Protein AF-A0AAD4EH64-F1 (afdb_monomer)

Foldseek 3Di:
DDDDDDDDPPPPPPPPDQDPQLVVLLVVLLVVCLVDDDPVNVVSLVVSLVRSCVVDPDNDPVSSVVVSVVSVVVSVVVNPDPPDPDPPPPPDPQFDLLNLQCVVCVVQLCVQQVDDPPDPSSVVCSVVSSVVVVVPDDPVSSVVSRVVSVVCRVVNDPPVSVVVVD

Solvent-accessible surface area (backbone atoms only — not comparable to full-atom values): 10124 Å² total; per-residue (Å²): 139,83,82,81,82,77,79,83,81,84,81,74,77,74,78,83,73,83,51,72,68,34,52,50,51,55,54,71,50,41,59,61,50,62,76,41,60,76,76,56,36,55,55,51,51,49,53,49,46,59,59,31,56,72,61,42,96,60,85,47,71,70,56,47,56,52,48,52,55,49,52,53,50,49,55,51,60,75,61,53,73,80,73,74,78,73,78,84,74,83,81,70,86,73,58,41,31,69,57,44,48,50,63,76,41,43,64,62,30,46,60,68,49,72,49,62,90,89,37,70,64,32,65,69,42,38,69,57,26,45,47,53,57,57,69,71,50,55,73,66,61,51,52,52,22,39,57,48,16,53,48,28,61,75,72,54,60,59,68,72,62,44,67,77,72,110

Mean predicted aligned error: 16.33 Å

Secondary structure (DSSP, 8-state):
----------------PPPHHHHHHHHHTHHHHHH--TTHHHHHHHHHHHHHHHS-S---HHHHHHHHHHHHHHHHHHHS--PPPPP---------HHHHHHHHTHHHHHHHH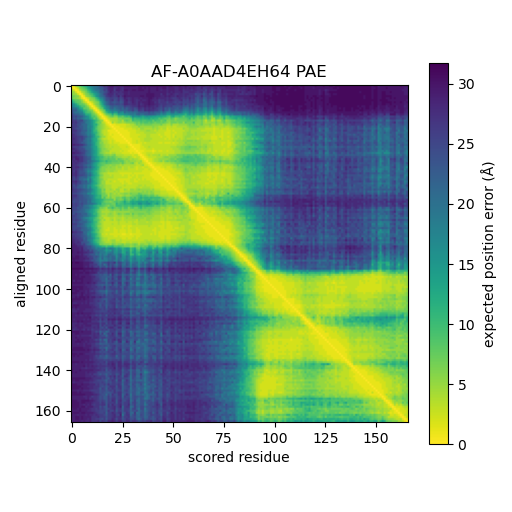-SPTT-HHHHHHHHHHHHHHHHHS-HHHHHHHHHHHHHHHHH---HHHHHHH-

Structure (mmCIF, N/CA/C/O backbone):
data_AF-A0AAD4EH64-F1
#
_entry.id   AF-A0AAD4EH64-F1
#
loop_
_atom_site.group_PDB
_atom_site.id
_atom_site.type_symbol
_atom_site.label_atom_id
_atom_site.label_alt_id
_atom_site.label_comp_id
_atom_site.label_asym_id
_atom_site.label_entity_id
_atom_site.label_seq_id
_atom_site.pdbx_PDB_ins_code
_atom_site.Cartn_x
_atom_site.Cartn_y
_atom_site.Cartn_z
_atom_site.occupancy
_atom_site.B_iso_or_equiv
_atom_site.auth_seq_id
_atom_site.auth_comp_id
_atom_site.auth_asym_id
_atom_site.auth_atom_id
_atom_site.pdbx_PDB_model_num
ATOM 1 N N . MET A 1 1 ? 44.279 40.048 -23.766 1.00 40.50 1 MET A N 1
ATOM 2 C CA . MET A 1 1 ? 43.378 39.216 -22.938 1.00 40.50 1 MET A CA 1
ATOM 3 C C . MET A 1 1 ? 42.289 38.604 -23.819 1.00 40.50 1 MET A C 1
ATOM 5 O O . MET A 1 1 ? 41.297 39.281 -24.065 1.00 40.50 1 MET A O 1
ATOM 9 N N . PRO A 1 2 ? 42.442 37.380 -24.350 1.00 37.47 2 PRO A N 1
ATOM 10 C CA . PRO A 1 2 ? 41.325 36.674 -24.962 1.00 37.47 2 PRO A CA 1
ATOM 11 C C . PRO A 1 2 ? 40.599 35.799 -23.931 1.00 37.47 2 PRO A C 1
ATOM 13 O O . PRO A 1 2 ? 41.213 35.094 -23.133 1.00 37.47 2 PRO A O 1
ATOM 16 N N . ARG A 1 3 ? 39.268 35.912 -23.960 1.00 37.00 3 ARG A N 1
ATOM 17 C CA . ARG A 1 3 ? 38.288 35.220 -23.120 1.00 37.00 3 ARG A CA 1
ATOM 18 C C . ARG A 1 3 ? 38.465 33.701 -23.151 1.00 37.00 3 ARG A C 1
ATOM 20 O O . ARG A 1 3 ? 38.563 33.088 -24.210 1.00 37.00 3 ARG A O 1
ATOM 27 N N . THR A 1 4 ? 38.413 33.138 -21.954 1.00 42.09 4 THR A N 1
ATOM 28 C CA . THR A 1 4 ? 38.203 31.736 -21.604 1.00 42.09 4 THR A CA 1
ATOM 29 C C . THR A 1 4 ? 37.130 31.075 -22.473 1.00 42.09 4 THR A C 1
ATOM 31 O O . THR A 1 4 ? 35.967 31.474 -22.463 1.00 42.09 4 THR A O 1
ATOM 34 N N . GLN A 1 5 ? 37.514 30.020 -23.192 1.00 39.75 5 GLN A N 1
ATOM 35 C CA . GLN A 1 5 ? 36.567 29.046 -23.721 1.00 39.75 5 GLN A CA 1
ATOM 36 C C . GLN A 1 5 ? 36.043 28.222 -22.541 1.00 39.75 5 GLN A C 1
ATOM 38 O O . GLN A 1 5 ? 36.787 27.471 -21.912 1.00 39.75 5 GLN A O 1
ATOM 43 N N . SER A 1 6 ? 34.767 28.392 -22.205 1.00 42.72 6 SER A N 1
ATOM 44 C CA . SER A 1 6 ? 34.065 27.472 -21.312 1.00 42.72 6 SER A CA 1
ATOM 45 C C . SER A 1 6 ? 33.928 26.100 -21.991 1.00 42.72 6 SER A C 1
ATOM 47 O O . SER A 1 6 ? 33.694 26.040 -23.201 1.00 42.72 6 SER A O 1
ATOM 49 N N . PRO A 1 7 ? 34.065 24.991 -21.248 1.00 40.91 7 PRO A N 1
ATOM 50 C CA . PRO A 1 7 ? 34.076 23.658 -21.827 1.00 40.91 7 PRO A CA 1
ATOM 51 C C . PRO A 1 7 ? 32.668 23.260 -22.280 1.00 40.91 7 PRO A C 1
ATOM 53 O O . PRO A 1 7 ? 31.708 23.297 -21.509 1.00 40.91 7 PRO A O 1
ATOM 56 N N . ILE A 1 8 ? 32.555 22.853 -23.543 1.00 35.19 8 ILE A N 1
ATOM 57 C CA . ILE A 1 8 ? 31.344 22.263 -24.113 1.00 35.19 8 ILE A CA 1
ATOM 58 C C . ILE A 1 8 ? 31.081 20.938 -23.385 1.00 35.19 8 ILE A C 1
ATOM 60 O O . ILE A 1 8 ? 31.786 19.946 -23.572 1.00 35.19 8 ILE A O 1
ATOM 64 N N . VAL A 1 9 ? 30.051 20.923 -22.543 1.00 42.06 9 VAL A N 1
ATOM 65 C CA . VAL A 1 9 ? 29.542 19.720 -21.879 1.00 42.06 9 VAL A CA 1
ATOM 66 C C . VAL A 1 9 ? 28.848 18.843 -22.928 1.00 42.06 9 VAL A C 1
ATOM 68 O O . VAL A 1 9 ? 27.663 18.995 -23.210 1.00 42.06 9 VAL A O 1
ATOM 71 N N . LEU A 1 10 ? 29.581 17.902 -23.525 1.00 34.78 10 LEU A N 1
ATOM 72 C CA . LEU A 1 10 ? 29.004 16.835 -24.350 1.00 34.78 10 LEU A CA 1
ATOM 73 C C . LEU A 1 10 ? 28.464 15.712 -23.450 1.00 34.78 10 LEU A C 1
ATOM 75 O O . LEU A 1 10 ? 29.058 14.643 -23.335 1.00 34.78 10 LEU A O 1
ATOM 79 N N . SER A 1 11 ? 27.309 15.931 -22.820 1.00 40.19 11 SER A N 1
ATOM 80 C CA . SER A 1 11 ? 26.543 14.881 -22.127 1.00 40.19 11 SER A CA 1
ATOM 81 C C . SER A 1 11 ? 25.340 14.408 -22.949 1.00 40.19 11 SER A C 1
ATOM 83 O O . SER A 1 11 ? 24.259 14.150 -22.431 1.00 40.19 11 SER A O 1
ATOM 85 N N . GLN A 1 12 ? 25.525 14.216 -24.255 1.00 41.53 12 GLN A N 1
ATOM 86 C CA . GLN A 1 12 ? 24.590 13.428 -25.056 1.00 41.53 12 GLN A CA 1
ATOM 87 C C . GLN A 1 12 ? 25.119 12.000 -25.164 1.00 41.53 12 GLN A C 1
ATOM 89 O O . GLN A 1 12 ? 25.744 11.608 -26.148 1.00 41.53 12 GLN A O 1
ATOM 94 N N . GLN A 1 13 ? 24.862 11.190 -24.135 1.00 42.59 13 GLN A N 1
ATOM 95 C CA . GLN A 1 13 ? 24.936 9.740 -24.290 1.00 42.59 13 GLN A CA 1
ATOM 96 C C . GLN A 1 13 ? 23.878 9.344 -25.329 1.00 42.59 13 GLN A C 1
ATOM 98 O O . GLN A 1 13 ? 22.697 9.212 -25.006 1.00 42.59 13 GLN A O 1
ATOM 103 N N . LYS A 1 14 ? 24.292 9.205 -26.595 1.00 48.03 14 LYS A N 1
ATOM 104 C CA . LYS A 1 14 ? 23.469 8.636 -27.668 1.00 48.03 14 LYS A CA 1
ATOM 105 C C . LYS A 1 14 ? 22.875 7.332 -27.139 1.00 48.03 14 LYS A C 1
ATOM 107 O O . LYS A 1 14 ? 23.612 6.386 -26.859 1.00 48.03 14 LYS A O 1
ATOM 112 N N . LYS A 1 15 ? 21.551 7.286 -26.958 1.00 57.53 15 LYS A N 1
ATOM 113 C CA . LYS A 1 15 ? 20.847 6.047 -26.617 1.00 57.53 15 LYS A CA 1
ATOM 114 C C . LYS A 1 15 ? 21.142 5.058 -27.740 1.00 57.53 15 LYS A C 1
ATOM 116 O O . LYS A 1 15 ? 20.673 5.244 -28.857 1.00 57.53 15 LYS A O 1
ATOM 121 N N . VAL A 1 16 ? 21.967 4.053 -27.462 1.00 65.31 16 VAL A N 1
ATOM 122 C CA . VAL A 1 16 ? 22.270 2.995 -28.427 1.00 65.31 16 VAL A CA 1
ATOM 123 C C . VAL A 1 16 ? 20.962 2.251 -28.687 1.00 65.31 16 VAL A C 1
ATOM 125 O O . VAL A 1 16 ? 20.437 1.582 -27.800 1.00 65.31 16 VAL A O 1
ATOM 128 N N . HIS A 1 17 ? 20.381 2.449 -29.864 1.00 72.62 17 HIS A N 1
ATOM 129 C CA . HIS A 1 17 ? 19.157 1.770 -30.268 1.00 72.62 17 HIS A CA 1
ATOM 130 C C . HIS A 1 17 ? 19.491 0.334 -30.691 1.00 72.62 17 HIS A C 1
ATOM 132 O O . HIS A 1 17 ? 20.551 0.119 -31.283 1.00 72.62 17 HIS A O 1
ATOM 138 N N . LEU A 1 18 ? 18.628 -0.638 -30.362 1.00 77.62 18 LEU A N 1
ATOM 139 C CA . LEU A 1 18 ? 18.792 -1.989 -30.905 1.00 77.62 18 LEU A CA 1
ATOM 140 C C . LEU A 1 18 ? 18.360 -1.973 -32.361 1.00 77.62 18 L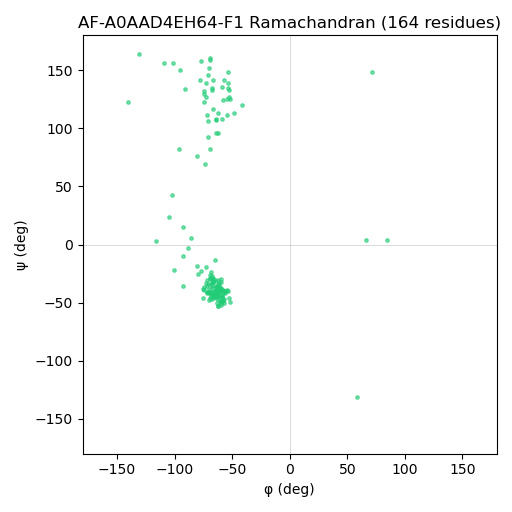EU A C 1
ATOM 142 O O . LEU A 1 18 ? 17.272 -1.487 -32.674 1.00 77.62 18 LEU A O 1
ATOM 146 N N . ASP A 1 19 ? 19.188 -2.545 -33.218 1.00 81.88 19 ASP A N 1
ATOM 147 C CA . ASP A 1 19 ? 18.829 -2.745 -34.608 1.00 81.88 19 ASP A CA 1
ATOM 148 C C . ASP A 1 19 ? 17.863 -3.931 -34.774 1.00 81.88 19 ASP A C 1
ATOM 150 O O . ASP A 1 19 ? 17.780 -4.829 -33.928 1.00 81.88 19 ASP A O 1
ATOM 154 N N . LYS A 1 20 ? 17.118 -3.947 -35.883 1.00 81.56 20 LYS A N 1
ATOM 155 C CA . LYS A 1 20 ? 16.128 -4.991 -36.182 1.00 81.56 20 LYS A CA 1
ATOM 156 C C . LYS A 1 20 ? 16.768 -6.381 -36.231 1.00 81.56 20 LYS A C 1
ATOM 158 O O . LYS A 1 20 ? 16.174 -7.318 -35.704 1.00 81.56 20 LYS A O 1
ATOM 163 N N . ALA A 1 21 ? 17.979 -6.502 -36.781 1.00 82.69 21 ALA A N 1
ATOM 164 C CA . ALA A 1 21 ? 18.717 -7.765 -36.832 1.00 82.69 21 ALA A CA 1
ATOM 165 C C . ALA A 1 21 ? 19.082 -8.287 -35.429 1.00 82.69 21 ALA A C 1
ATOM 167 O O . ALA A 1 21 ? 18.947 -9.474 -35.144 1.00 82.69 21 ALA A O 1
ATOM 168 N N . GLU A 1 22 ? 19.457 -7.394 -34.508 1.00 82.12 22 GLU A N 1
ATOM 169 C CA . GLU A 1 22 ? 19.754 -7.758 -33.116 1.00 82.12 22 GLU A CA 1
ATOM 170 C C . GLU A 1 22 ? 18.497 -8.217 -32.369 1.00 82.12 22 GLU A C 1
ATOM 172 O O . GLU A 1 22 ? 18.556 -9.121 -31.538 1.00 82.12 22 GLU A O 1
ATOM 177 N N . VAL A 1 23 ? 17.346 -7.608 -32.667 1.00 84.56 23 VAL A N 1
ATOM 178 C CA . VAL A 1 23 ? 16.061 -7.992 -32.069 1.00 84.56 23 VAL A CA 1
ATOM 179 C C . VAL A 1 23 ? 15.612 -9.381 -32.528 1.00 84.56 23 VAL A C 1
ATOM 181 O O . VAL A 1 23 ? 14.995 -10.080 -31.729 1.00 84.56 23 VAL A O 1
ATOM 184 N N . VAL A 1 24 ? 15.921 -9.797 -33.762 1.00 88.00 24 VAL A N 1
ATOM 185 C CA . VAL A 1 24 ? 15.637 -11.165 -34.240 1.00 88.00 24 VAL A CA 1
ATOM 186 C C . VAL A 1 24 ? 16.417 -12.182 -33.412 1.00 88.00 24 VAL A C 1
ATOM 188 O O . VAL A 1 24 ? 15.801 -13.013 -32.755 1.00 88.00 24 VAL A O 1
ATOM 191 N N . VAL A 1 25 ? 17.736 -12.008 -33.288 1.00 87.44 25 VAL A N 1
ATOM 192 C CA . VAL A 1 25 ? 18.581 -12.882 -32.452 1.00 87.44 25 VAL A CA 1
ATOM 193 C C . VAL A 1 25 ? 18.084 -12.914 -31.000 1.00 87.44 25 VAL A C 1
ATOM 195 O O . VAL A 1 25 ? 18.001 -13.964 -30.371 1.00 87.44 25 VAL A O 1
ATOM 198 N N . LEU A 1 26 ? 17.688 -11.767 -30.441 1.00 87.69 26 LEU A N 1
ATOM 199 C CA . LEU A 1 26 ? 17.147 -11.717 -29.079 1.00 87.69 26 LEU A CA 1
ATOM 200 C C . LEU A 1 26 ? 15.807 -12.442 -28.921 1.00 87.69 26 LEU A C 1
ATOM 202 O O . LEU A 1 26 ? 15.508 -12.892 -27.815 1.00 87.69 26 LEU A O 1
ATOM 206 N N . ARG A 1 27 ? 14.989 -12.510 -29.977 1.00 87.75 27 ARG A N 1
ATOM 207 C CA . ARG A 1 27 ? 13.728 -13.263 -29.991 1.00 87.75 27 ARG A CA 1
ATOM 208 C C . ARG A 1 27 ? 13.979 -14.760 -30.089 1.00 87.75 27 ARG A C 1
ATOM 210 O O . ARG A 1 27 ? 13.304 -15.491 -29.375 1.00 87.75 27 ARG A O 1
ATOM 217 N N . ASP A 1 28 ? 14.951 -15.188 -30.882 1.00 89.44 28 ASP A N 1
ATOM 218 C CA . ASP A 1 28 ? 15.260 -16.612 -31.054 1.00 89.44 28 ASP A CA 1
ATOM 219 C C . ASP A 1 28 ? 15.715 -17.241 -29.727 1.00 89.44 28 ASP A C 1
ATOM 221 O O . ASP A 1 28 ? 15.216 -18.281 -29.313 1.00 89.44 28 ASP A O 1
ATOM 225 N N . HIS A 1 29 ? 16.552 -16.532 -28.963 1.00 87.62 29 HIS A N 1
ATOM 226 C CA . HIS A 1 29 ? 17.026 -16.985 -27.644 1.00 87.62 29 HIS A CA 1
ATOM 227 C C . HIS A 1 29 ? 16.081 -16.643 -26.476 1.00 87.62 29 HIS A C 1
ATOM 229 O O . HIS A 1 29 ? 16.423 -16.809 -25.297 1.00 87.62 29 HIS A O 1
ATOM 235 N N . LEU A 1 30 ? 14.896 -16.098 -26.757 1.00 87.94 30 LEU A N 1
ATOM 236 C CA . LEU A 1 30 ? 13.965 -15.634 -25.727 1.00 87.94 30 LEU A CA 1
ATOM 237 C C . LEU A 1 30 ? 13.328 -16.796 -24.960 1.00 87.94 30 LEU A C 1
ATOM 239 O O . LEU A 1 30 ? 13.061 -16.660 -23.761 1.00 87.94 30 LEU A O 1
ATOM 243 N N . GLU A 1 31 ? 13.088 -17.925 -25.623 1.00 84.94 31 GLU A N 1
ATOM 244 C CA . GLU A 1 31 ? 12.559 -19.135 -24.985 1.00 84.94 31 GLU A CA 1
ATOM 245 C C . GLU A 1 31 ? 13.595 -19.770 -24.056 1.00 84.94 31 GLU A C 1
ATOM 247 O O . GLU A 1 31 ? 13.293 -19.998 -22.880 1.00 84.94 31 GLU A O 1
ATOM 252 N N . ASP A 1 32 ? 14.842 -19.895 -24.511 1.00 87.56 32 ASP A N 1
ATOM 253 C CA . ASP A 1 32 ? 15.967 -20.358 -23.692 1.00 87.56 32 ASP A CA 1
ATOM 254 C C . ASP A 1 32 ? 16.173 -19.462 -22.468 1.00 87.56 32 ASP A C 1
ATOM 256 O O . ASP A 1 32 ? 16.302 -19.923 -21.329 1.00 87.56 32 ASP A O 1
ATOM 260 N N . TRP A 1 33 ? 16.105 -18.144 -22.662 1.00 87.81 33 TRP A N 1
ATOM 261 C CA . TRP A 1 33 ? 16.195 -17.178 -21.571 1.00 87.81 33 TRP A CA 1
ATOM 262 C C . TRP A 1 33 ? 15.048 -17.305 -20.548 1.00 87.81 33 TRP A C 1
ATOM 264 O O . TRP A 1 33 ? 15.246 -17.065 -19.346 1.00 87.81 33 TRP A O 1
ATOM 274 N N . ARG A 1 34 ? 13.838 -17.659 -21.002 1.00 85.12 34 ARG A N 1
ATOM 275 C CA . ARG A 1 34 ? 12.659 -17.867 -20.144 1.00 85.12 34 ARG A CA 1
ATOM 276 C C . ARG A 1 34 ? 12.720 -19.187 -19.383 1.00 85.12 34 ARG A C 1
ATOM 278 O O . ARG A 1 34 ? 12.320 -19.196 -18.216 1.00 85.12 34 ARG A O 1
ATOM 285 N N . SER A 1 35 ? 13.212 -20.242 -20.025 1.00 87.12 35 SER A N 1
ATOM 286 C CA . SER A 1 35 ? 13.366 -21.583 -19.450 1.00 87.12 35 SER A CA 1
ATOM 287 C C . SER A 1 35 ? 14.354 -21.579 -18.278 1.00 87.12 35 SER A C 1
ATOM 289 O O . SER A 1 35 ? 14.130 -22.17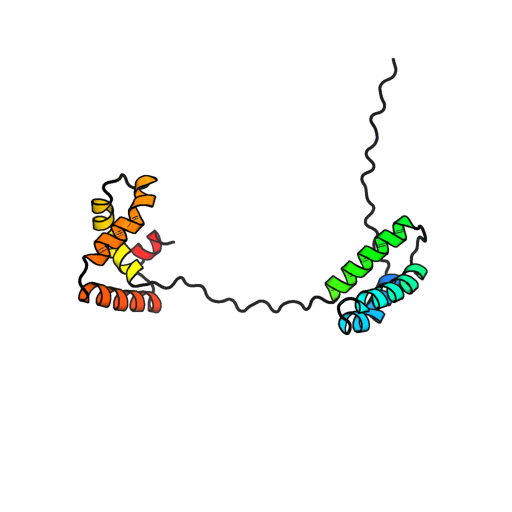6 -17.225 1.00 87.12 35 SER A O 1
ATOM 291 N N . VAL A 1 36 ? 15.409 -20.782 -18.418 1.00 86.75 36 VAL A N 1
ATOM 292 C CA . VAL A 1 36 ? 16.566 -20.791 -17.533 1.00 86.75 36 VAL A CA 1
ATOM 293 C C . VAL A 1 36 ? 16.471 -19.723 -16.424 1.00 86.75 36 VAL A C 1
ATOM 295 O O . VAL A 1 36 ? 15.882 -18.649 -16.604 1.00 86.75 36 VAL A O 1
ATOM 298 N N . LYS A 1 37 ? 17.076 -19.969 -15.248 1.00 84.25 37 LYS A N 1
ATOM 299 C CA . LYS A 1 37 ? 17.129 -19.025 -14.104 1.00 84.25 37 LYS A CA 1
ATOM 300 C C . LYS A 1 37 ? 18.549 -18.855 -13.545 1.00 84.25 37 LYS A C 1
ATOM 302 O O . LYS A 1 37 ? 19.460 -19.624 -13.818 1.00 84.25 37 LYS A O 1
ATOM 307 N N . GLY A 1 38 ? 18.753 -17.802 -12.750 1.00 82.19 38 GLY A N 1
ATOM 308 C CA . GLY A 1 38 ? 19.991 -17.612 -11.983 1.00 82.19 38 GLY A CA 1
ATOM 309 C C . GLY A 1 38 ? 21.265 -17.550 -12.840 1.00 82.19 38 GLY A C 1
ATOM 310 O O . GLY A 1 38 ? 21.330 -16.789 -13.806 1.00 82.19 38 GLY A O 1
ATOM 311 N N . LYS A 1 39 ? 22.291 -18.327 -12.460 1.00 84.50 39 LYS A N 1
ATOM 312 C CA . LYS A 1 39 ? 23.624 -18.326 -13.097 1.00 84.50 39 LYS A CA 1
ATOM 313 C C . LYS A 1 39 ? 23.591 -18.783 -14.556 1.00 84.50 39 LYS A C 1
ATOM 315 O O . LYS A 1 39 ? 24.364 -18.284 -15.370 1.00 84.50 39 LYS A O 1
ATOM 320 N N . GLU A 1 40 ? 22.674 -19.672 -14.909 1.00 84.81 40 GLU A N 1
ATOM 321 C CA . GLU A 1 40 ? 22.558 -20.223 -16.258 1.00 84.81 40 GLU A CA 1
ATOM 322 C C . GLU A 1 40 ? 22.083 -19.168 -17.275 1.00 84.81 40 GLU A C 1
ATOM 324 O O . GLU A 1 40 ? 22.547 -19.161 -18.414 1.00 84.81 40 GLU A O 1
ATOM 329 N N . ARG A 1 41 ? 21.298 -18.163 -16.847 1.00 86.19 41 ARG A N 1
ATOM 330 C CA . ARG A 1 41 ? 20.961 -17.000 -17.697 1.00 86.19 41 ARG A CA 1
ATOM 331 C C . ARG A 1 41 ? 22.197 -16.232 -18.146 1.00 86.19 41 ARG A C 1
ATOM 333 O O . ARG A 1 41 ? 22.197 -15.638 -19.217 1.00 86.19 41 ARG A O 1
ATOM 340 N N . SER A 1 42 ? 23.263 -16.234 -17.346 1.00 85.94 42 SER A N 1
ATOM 341 C CA . SER A 1 42 ? 24.527 -15.612 -17.745 1.00 85.94 42 SER A CA 1
ATOM 342 C C . SER A 1 42 ? 25.125 -16.300 -18.976 1.00 85.94 42 SER A C 1
ATOM 344 O O . SER A 1 42 ? 25.657 -15.617 -19.847 1.00 85.94 42 SER A O 1
ATOM 346 N N . ARG A 1 43 ? 24.989 -17.631 -19.088 1.00 88.19 43 ARG A N 1
ATOM 347 C CA . ARG A 1 43 ? 25.473 -18.406 -20.243 1.00 88.19 43 ARG A CA 1
ATOM 348 C C . ARG A 1 43 ? 24.675 -18.068 -21.501 1.00 88.19 43 ARG A C 1
ATOM 350 O O . ARG A 1 43 ? 25.281 -17.724 -22.511 1.00 88.19 43 ARG A O 1
ATOM 357 N N . VAL A 1 44 ? 23.345 -18.040 -21.391 1.00 88.06 44 VAL A N 1
ATOM 358 C CA . VAL A 1 44 ? 22.448 -17.623 -22.483 1.00 88.06 44 VAL A CA 1
ATOM 359 C C . VAL A 1 44 ? 22.762 -16.187 -22.923 1.00 88.06 44 VAL A C 1
ATOM 361 O O . VAL A 1 44 ? 22.937 -15.925 -24.106 1.00 88.06 44 VAL A O 1
ATOM 364 N N . LEU A 1 45 ? 22.975 -15.255 -21.983 1.00 88.38 45 LEU A N 1
ATOM 365 C CA . LEU A 1 45 ? 23.365 -13.878 -22.321 1.00 88.38 45 LEU A CA 1
ATOM 366 C C . LEU A 1 45 ? 24.701 -13.800 -23.070 1.00 88.38 45 LEU A C 1
ATOM 368 O O . LEU A 1 45 ? 24.891 -12.899 -23.882 1.00 88.38 45 LEU A O 1
ATOM 372 N N . VAL A 1 46 ? 25.655 -14.681 -22.758 1.00 89.00 46 VAL A N 1
ATOM 373 C CA . VAL A 1 46 ? 26.948 -14.728 -23.451 1.00 89.00 46 VAL A CA 1
ATOM 374 C C . VAL A 1 46 ? 26.781 -15.250 -24.877 1.00 89.00 46 VAL A C 1
ATOM 376 O O . VAL A 1 46 ? 27.399 -14.676 -25.770 1.00 89.00 46 VAL A O 1
ATOM 379 N N . ALA A 1 47 ? 25.946 -16.268 -25.099 1.00 87.81 47 ALA A N 1
ATOM 380 C CA . ALA A 1 47 ? 25.625 -16.772 -26.438 1.00 87.81 47 ALA A CA 1
ATOM 381 C C . ALA A 1 47 ? 24.935 -15.693 -27.288 1.00 87.81 47 ALA A C 1
ATOM 383 O O . ALA A 1 47 ? 25.474 -15.289 -28.317 1.00 87.81 47 ALA A O 1
ATOM 384 N N . ILE A 1 48 ? 23.861 -15.097 -26.756 1.00 87.19 48 ILE A N 1
ATOM 385 C CA . ILE A 1 48 ? 23.150 -13.964 -27.368 1.00 87.19 48 ILE A CA 1
ATOM 386 C C . ILE A 1 48 ? 24.110 -12.826 -27.702 1.00 87.19 48 ILE A C 1
ATOM 388 O O . ILE A 1 48 ? 24.055 -12.253 -28.782 1.00 87.19 48 ILE A O 1
ATOM 392 N N . TYR A 1 49 ? 24.999 -12.470 -26.771 1.00 86.62 49 TYR A N 1
ATOM 393 C CA . TYR A 1 49 ? 25.950 -11.388 -26.996 1.00 86.62 49 TYR A CA 1
ATOM 394 C C . TYR A 1 49 ? 26.917 -11.708 -28.138 1.00 86.62 49 TYR A C 1
ATOM 396 O O . TYR A 1 49 ? 27.198 -10.815 -28.929 1.00 86.62 49 TYR A O 1
ATOM 404 N N . LYS A 1 50 ? 27.413 -12.948 -28.243 1.00 86.19 50 LYS A N 1
ATOM 405 C CA . LYS A 1 50 ? 28.292 -13.353 -29.349 1.00 86.19 50 LYS A CA 1
ATOM 406 C C . LYS A 1 50 ? 27.574 -13.182 -30.685 1.00 86.19 50 LYS A C 1
ATOM 408 O O . LYS A 1 50 ? 28.102 -12.492 -31.547 1.00 86.19 50 LYS A O 1
ATOM 413 N N . GLU A 1 51 ? 26.359 -13.700 -30.812 1.00 85.31 51 GLU A N 1
ATOM 414 C CA . GLU A 1 51 ? 25.588 -13.658 -32.060 1.00 85.31 51 GLU A CA 1
ATOM 415 C C . GLU A 1 51 ? 25.102 -12.245 -32.414 1.00 85.31 51 GLU A C 1
ATOM 417 O O . GLU A 1 51 ? 25.341 -11.762 -33.518 1.00 85.31 51 GLU A O 1
ATOM 422 N N . ALA A 1 52 ? 24.514 -11.520 -31.460 1.00 81.56 52 ALA A N 1
ATOM 423 C CA . ALA A 1 52 ? 24.026 -10.159 -31.683 1.00 81.56 52 ALA A CA 1
ATOM 424 C C . ALA A 1 52 ? 25.171 -9.161 -31.930 1.00 81.56 52 ALA A C 1
ATOM 426 O O . ALA A 1 52 ? 25.000 -8.201 -32.677 1.00 81.56 52 ALA A O 1
ATOM 427 N N . SER A 1 53 ? 26.367 -9.397 -31.370 1.00 79.44 53 SER A N 1
ATOM 428 C CA . SER A 1 53 ? 27.535 -8.545 -31.641 1.00 79.44 53 SER A CA 1
ATOM 429 C C . SER A 1 53 ? 28.056 -8.649 -33.077 1.00 79.44 53 SER A C 1
ATOM 431 O O . SER A 1 53 ? 28.679 -7.701 -33.554 1.00 79.44 53 SER A O 1
ATOM 433 N N . LEU A 1 54 ? 27.786 -9.758 -33.778 1.00 81.38 54 LEU A N 1
ATOM 434 C CA . LEU A 1 54 ? 28.117 -9.908 -35.200 1.00 81.38 54 LEU A CA 1
ATOM 435 C C . LEU A 1 54 ? 27.208 -9.050 -36.083 1.00 81.38 54 LEU A C 1
ATOM 437 O O . LEU A 1 54 ? 27.654 -8.560 -37.115 1.00 81.38 54 LEU A O 1
ATOM 441 N N . GLN A 1 55 ? 25.971 -8.831 -35.634 1.00 77.19 55 GLN A N 1
ATOM 442 C CA . GLN A 1 55 ? 24.955 -8.019 -36.305 1.00 77.19 55 GLN A CA 1
ATOM 443 C C . GLN A 1 55 ? 25.018 -6.533 -35.910 1.00 77.19 55 GLN A C 1
ATOM 445 O O . GLN A 1 55 ? 24.255 -5.714 -36.415 1.00 77.19 55 GLN A O 1
ATOM 450 N N . ALA A 1 56 ? 25.915 -6.154 -34.994 1.00 73.44 56 ALA A N 1
ATOM 451 C CA . ALA A 1 56 ? 26.024 -4.779 -34.531 1.00 73.44 56 ALA A CA 1
ATOM 452 C C . ALA A 1 56 ? 26.699 -3.879 -35.595 1.00 73.44 56 ALA A C 1
ATOM 454 O O . ALA A 1 56 ? 27.822 -4.175 -36.011 1.00 73.44 56 ALA A O 1
ATOM 455 N N . PRO A 1 57 ? 26.115 -2.716 -35.959 1.00 69.81 57 PRO A N 1
ATOM 456 C CA . PRO A 1 57 ? 26.690 -1.780 -36.935 1.00 69.81 57 PRO A CA 1
ATOM 457 C C . PRO A 1 57 ? 28.010 -1.137 -36.490 1.00 69.81 57 PRO A C 1
ATOM 459 O O . PRO A 1 57 ? 28.699 -0.512 -37.290 1.00 69.81 57 PRO A O 1
ATOM 462 N N . THR A 1 58 ? 28.382 -1.246 -35.211 1.00 73.62 58 THR A N 1
ATOM 463 C CA . THR A 1 58 ? 29.641 -0.693 -34.700 1.00 73.62 58 THR A CA 1
ATOM 464 C C . THR A 1 58 ? 30.272 -1.658 -33.707 1.00 73.62 58 THR A C 1
ATOM 466 O O . THR A 1 58 ? 29.660 -2.002 -32.694 1.00 73.62 58 THR A O 1
ATOM 469 N N . LYS A 1 59 ? 31.516 -2.064 -33.984 1.00 72.44 59 LYS A N 1
ATOM 470 C CA . LYS A 1 59 ? 32.278 -3.052 -33.196 1.00 72.44 59 LYS A CA 1
ATOM 471 C C . LYS A 1 59 ? 33.160 -2.428 -32.111 1.00 72.44 59 LYS A C 1
ATOM 473 O O . LYS A 1 59 ? 34.042 -3.084 -31.564 1.00 72.44 59 LYS A O 1
ATOM 478 N N . ASP A 1 60 ? 32.921 -1.162 -31.787 1.00 81.44 60 ASP A N 1
ATOM 479 C CA . ASP A 1 60 ? 33.693 -0.455 -30.776 1.00 81.44 60 ASP A CA 1
ATOM 480 C C . ASP A 1 60 ? 33.437 -1.040 -29.373 1.00 81.44 60 ASP A C 1
ATOM 482 O O . ASP A 1 60 ? 32.298 -1.309 -28.973 1.00 81.44 60 ASP A O 1
ATOM 486 N N . ARG A 1 61 ? 34.504 -1.251 -28.597 1.00 77.50 61 ARG A N 1
ATOM 487 C CA . ARG A 1 61 ? 34.469 -2.040 -27.351 1.00 77.50 61 ARG A CA 1
ATOM 488 C C . ARG A 1 61 ? 33.569 -1.407 -26.291 1.00 77.50 61 ARG A C 1
ATOM 490 O O . ARG A 1 61 ? 32.901 -2.121 -25.537 1.00 77.50 61 ARG A O 1
ATOM 497 N N . ALA A 1 62 ? 33.547 -0.077 -26.218 1.00 79.81 62 ALA A N 1
ATOM 498 C CA . ALA A 1 62 ? 32.690 0.664 -25.294 1.00 79.81 62 ALA A CA 1
ATOM 499 C C . ALA A 1 62 ? 31.203 0.528 -25.669 1.00 79.81 62 ALA A C 1
ATOM 501 O O . ALA A 1 62 ? 30.360 0.276 -24.803 1.00 79.81 62 ALA A O 1
ATOM 502 N N . ILE A 1 63 ? 30.898 0.604 -26.967 1.00 78.56 63 ILE A N 1
ATOM 503 C CA . ILE A 1 63 ? 29.541 0.484 -27.512 1.00 78.56 63 ILE A CA 1
ATOM 504 C C . ILE A 1 63 ? 29.011 -0.941 -27.322 1.00 78.56 63 ILE A C 1
ATOM 506 O O . ILE A 1 63 ? 27.881 -1.123 -26.869 1.00 78.56 63 ILE A O 1
ATOM 510 N N . LEU A 1 64 ? 29.835 -1.960 -27.568 1.00 79.19 64 LEU A N 1
ATOM 511 C CA . LEU A 1 64 ? 29.460 -3.360 -27.355 1.00 79.19 64 LEU A CA 1
ATOM 512 C C . LEU A 1 64 ? 29.155 -3.665 -25.875 1.00 79.19 64 LEU A C 1
ATOM 514 O O . LEU A 1 64 ? 28.171 -4.344 -25.563 1.00 79.19 64 LEU A O 1
ATOM 518 N N . LYS A 1 65 ? 29.922 -3.096 -24.930 1.00 83.00 65 LYS A N 1
ATOM 519 C CA . LYS A 1 65 ? 29.604 -3.195 -23.491 1.00 83.00 65 LYS A CA 1
ATOM 520 C C . LYS A 1 65 ? 28.253 -2.557 -23.152 1.00 83.00 65 LYS A C 1
ATOM 522 O O . LYS A 1 65 ? 27.512 -3.116 -22.338 1.00 83.00 65 LYS A O 1
ATOM 527 N N . ALA A 1 66 ? 27.921 -1.415 -23.759 1.00 83.44 66 ALA A N 1
ATOM 528 C CA . ALA A 1 66 ? 26.620 -0.773 -23.581 1.00 83.44 66 ALA A CA 1
ATOM 529 C C . ALA A 1 66 ? 25.483 -1.639 -24.155 1.00 83.44 66 ALA A C 1
ATOM 531 O O . ALA A 1 66 ? 24.509 -1.903 -23.450 1.00 83.44 66 ALA A O 1
ATOM 532 N N . ARG A 1 67 ? 25.651 -2.187 -25.367 1.00 83.12 67 ARG A N 1
ATOM 533 C CA . ARG A 1 67 ? 24.685 -3.098 -26.014 1.00 83.12 67 ARG A CA 1
ATOM 534 C C . ARG A 1 67 ? 24.380 -4.330 -25.170 1.00 83.12 67 ARG A C 1
ATOM 536 O O . ARG A 1 67 ? 23.216 -4.669 -24.985 1.00 83.12 67 ARG A O 1
ATOM 543 N N . LYS A 1 68 ? 25.390 -4.931 -24.531 1.00 85.38 68 LYS A N 1
ATOM 544 C CA . LYS A 1 68 ? 25.181 -6.070 -23.620 1.00 85.38 68 LYS A CA 1
ATOM 545 C C . LYS A 1 68 ? 24.210 -5.752 -22.474 1.00 85.38 68 LYS A C 1
ATOM 547 O O . LYS A 1 68 ? 23.395 -6.599 -22.102 1.00 85.38 68 LYS A O 1
ATOM 552 N N . LYS A 1 69 ? 24.282 -4.542 -21.900 1.00 86.88 69 LYS A N 1
ATOM 553 C CA . LYS A 1 69 ? 23.332 -4.101 -20.859 1.00 86.88 69 LYS A CA 1
ATOM 554 C C . LYS A 1 69 ? 21.920 -3.965 -21.427 1.00 86.88 69 LYS A C 1
ATOM 556 O O . LYS A 1 69 ? 20.963 -4.381 -20.777 1.00 86.88 69 LYS A O 1
ATOM 561 N N . ILE A 1 70 ? 21.815 -3.441 -22.642 1.00 87.62 70 ILE A N 1
ATOM 562 C CA . ILE A 1 70 ? 20.550 -3.226 -23.340 1.00 87.62 70 ILE A CA 1
ATOM 563 C C . ILE A 1 70 ? 19.874 -4.560 -23.682 1.00 87.62 70 ILE A C 1
ATOM 565 O O . ILE A 1 70 ? 18.697 -4.728 -23.376 1.00 87.62 70 ILE A O 1
ATOM 569 N N . TYR A 1 71 ? 20.612 -5.544 -24.203 1.00 88.62 71 TYR A N 1
ATOM 570 C CA . TYR A 1 71 ? 20.093 -6.893 -24.467 1.00 88.62 71 TYR A CA 1
ATOM 571 C C . TYR A 1 71 ? 19.527 -7.538 -23.203 1.00 88.62 71 TYR A C 1
ATOM 573 O O . TYR A 1 71 ? 18.400 -8.029 -23.193 1.00 88.62 71 TYR A O 1
ATOM 581 N N . LYS A 1 72 ? 20.278 -7.468 -22.095 1.00 88.81 72 LYS A N 1
ATOM 582 C CA . LYS A 1 72 ? 19.829 -7.982 -20.797 1.00 88.81 72 LYS A CA 1
ATOM 583 C C . LYS A 1 72 ? 18.529 -7.307 -20.352 1.00 88.81 72 LYS A C 1
ATOM 585 O O . LYS A 1 72 ? 17.618 -7.991 -19.889 1.00 88.81 72 LYS A O 1
ATOM 590 N N . GLN A 1 73 ? 18.440 -5.984 -20.479 1.00 88.38 73 GLN A N 1
ATOM 591 C CA . GLN A 1 73 ? 17.244 -5.230 -20.109 1.00 88.38 73 GLN A CA 1
ATOM 592 C C . GLN A 1 73 ? 16.050 -5.587 -21.002 1.00 88.38 73 GLN A C 1
ATOM 594 O O . GLN A 1 73 ? 14.951 -5.800 -20.491 1.00 88.38 73 GLN A O 1
ATOM 599 N N . TRP A 1 74 ? 16.269 -5.719 -22.311 1.00 90.31 74 TRP A N 1
ATOM 600 C CA . TRP A 1 74 ? 15.246 -6.131 -23.267 1.00 90.31 74 TRP A CA 1
ATOM 601 C C . TRP A 1 74 ? 14.698 -7.522 -22.925 1.00 90.31 74 TRP A C 1
ATOM 603 O O . TRP A 1 74 ? 13.496 -7.662 -22.706 1.00 90.31 74 TRP A O 1
ATOM 613 N N . LEU A 1 75 ? 15.569 -8.520 -22.741 1.00 88.56 75 LEU A N 1
ATOM 614 C CA . LEU A 1 75 ? 15.179 -9.892 -22.384 1.00 88.56 75 LEU A CA 1
ATOM 615 C C . LEU A 1 75 ? 14.410 -9.948 -21.061 1.00 88.56 75 LEU A C 1
ATOM 617 O O . LEU A 1 75 ? 13.418 -10.667 -20.934 1.00 88.56 75 LEU A O 1
ATOM 621 N N . GLN A 1 76 ? 14.829 -9.165 -20.062 1.00 85.94 76 GLN A N 1
ATOM 622 C CA . GLN A 1 76 ? 14.114 -9.064 -18.790 1.00 85.94 76 GLN A CA 1
ATOM 623 C C . GLN A 1 76 ? 12.722 -8.457 -18.962 1.00 85.94 76 GLN A C 1
ATOM 625 O O . GLN A 1 76 ? 11.767 -8.992 -18.404 1.00 85.94 76 GLN A O 1
ATOM 630 N N . ASN A 1 77 ? 12.594 -7.378 -19.732 1.00 85.50 77 ASN A N 1
ATOM 631 C CA . ASN A 1 77 ? 11.309 -6.728 -19.983 1.00 85.50 77 ASN A CA 1
ATOM 632 C C . ASN A 1 77 ? 10.351 -7.656 -20.738 1.00 85.50 77 ASN A C 1
ATOM 634 O O . ASN A 1 77 ? 9.197 -7.779 -20.340 1.00 85.50 77 ASN A O 1
ATOM 638 N N . GLN A 1 78 ? 10.844 -8.380 -21.745 1.00 83.25 78 GLN A N 1
ATOM 639 C CA . GLN A 1 78 ? 10.046 -9.341 -22.516 1.00 83.25 78 GLN A CA 1
ATOM 640 C C . GLN A 1 78 ? 9.706 -10.625 -21.743 1.00 83.25 78 GLN A C 1
ATOM 642 O O . GLN A 1 78 ? 8.773 -11.351 -22.095 1.00 83.25 78 GLN A O 1
ATOM 647 N N . SER A 1 79 ? 10.454 -10.929 -20.680 1.00 75.12 79 SER A N 1
ATOM 648 C CA . SER A 1 79 ? 10.212 -12.091 -19.813 1.00 75.12 79 SER A CA 1
ATOM 649 C C . SER A 1 79 ? 9.335 -11.780 -18.604 1.00 75.12 79 SER A C 1
ATOM 651 O O . SER A 1 79 ? 8.901 -12.696 -17.902 1.00 75.12 79 SER A O 1
ATOM 653 N N . ARG A 1 80 ? 9.052 -10.501 -18.329 1.00 73.12 80 ARG A N 1
ATOM 654 C CA . ARG A 1 80 ? 8.081 -10.121 -17.303 1.00 73.12 80 ARG A CA 1
ATOM 655 C C . ARG A 1 80 ? 6.691 -10.476 -17.820 1.00 73.12 80 ARG A C 1
ATOM 657 O O . ARG A 1 80 ? 6.147 -9.797 -18.684 1.00 73.12 80 ARG A O 1
ATOM 664 N N . ARG A 1 81 ? 6.098 -11.537 -17.264 1.00 62.16 81 ARG A N 1
ATOM 665 C CA . ARG A 1 81 ? 4.665 -11.811 -17.436 1.00 62.16 81 ARG A CA 1
ATOM 666 C C . ARG A 1 81 ? 3.907 -10.537 -17.053 1.00 62.16 81 ARG A C 1
ATOM 668 O O . ARG A 1 81 ? 4.119 -10.024 -15.950 1.00 62.16 81 ARG A O 1
ATOM 675 N N . LYS A 1 82 ? 3.054 -10.018 -17.945 1.00 62.53 82 LYS A N 1
ATOM 676 C CA . LYS A 1 82 ? 2.117 -8.943 -17.594 1.00 62.53 82 LYS A CA 1
ATOM 677 C C . LYS A 1 82 ? 1.325 -9.452 -16.391 1.00 62.53 82 LYS A C 1
ATOM 679 O O . LYS A 1 82 ? 0.611 -10.447 -16.509 1.00 62.53 82 LYS A O 1
ATOM 684 N N . LYS A 1 83 ? 1.529 -8.855 -15.212 1.00 61.44 83 LYS A N 1
ATOM 685 C CA . LYS A 1 83 ? 0.724 -9.201 -14.037 1.00 61.44 83 LYS A CA 1
ATOM 686 C C . LYS A 1 83 ? -0.721 -8.942 -14.443 1.00 61.44 83 LYS A C 1
ATOM 688 O O . LYS A 1 83 ? -1.015 -7.839 -14.900 1.00 61.44 83 LYS A O 1
ATOM 693 N N . LYS A 1 84 ? -1.590 -9.951 -14.332 1.00 68.94 84 LYS A N 1
ATOM 694 C CA . LYS A 1 84 ? -3.027 -9.708 -14.478 1.00 68.94 84 LYS A CA 1
ATOM 695 C C . LYS A 1 84 ? -3.377 -8.571 -13.507 1.00 68.94 84 LYS A C 1
ATOM 697 O O . LYS A 1 84 ? -2.866 -8.608 -12.378 1.00 68.94 84 LYS A O 1
ATOM 702 N N . PRO A 1 85 ? -4.136 -7.546 -13.933 1.00 63.75 85 PRO A N 1
ATOM 703 C CA . PRO A 1 85 ? -4.592 -6.528 -13.001 1.00 63.75 85 PRO A CA 1
ATOM 704 C C . PRO A 1 85 ? -5.277 -7.261 -11.850 1.00 63.75 85 PRO A C 1
ATOM 706 O O . PRO A 1 85 ? -6.085 -8.164 -12.077 1.00 63.75 85 PRO A O 1
ATOM 709 N N . LYS A 1 86 ? -4.855 -6.964 -10.618 1.00 67.38 86 LYS A N 1
ATOM 710 C CA . LYS A 1 86 ? -5.519 -7.528 -9.444 1.00 67.38 86 LYS A CA 1
ATOM 711 C C . LYS A 1 86 ? -6.999 -7.132 -9.534 1.00 67.38 86 LYS A C 1
ATOM 713 O O . LYS A 1 86 ? -7.264 -6.009 -9.970 1.00 67.38 86 LYS A O 1
ATOM 718 N N . PRO A 1 87 ? -7.943 -8.015 -9.166 1.00 64.56 87 PRO A N 1
ATOM 719 C CA . PRO A 1 87 ? -9.342 -7.617 -9.107 1.00 64.56 87 PRO A CA 1
ATOM 720 C C . PRO A 1 87 ? -9.461 -6.371 -8.227 1.00 64.56 87 PRO A C 1
ATOM 722 O O . PRO A 1 87 ? -8.762 -6.257 -7.214 1.00 64.56 87 PRO A O 1
ATOM 725 N N . LEU A 1 88 ? -10.301 -5.426 -8.648 1.00 59.94 88 LEU A N 1
ATOM 726 C CA . LEU A 1 88 ? -10.609 -4.233 -7.874 1.00 59.94 88 LEU A CA 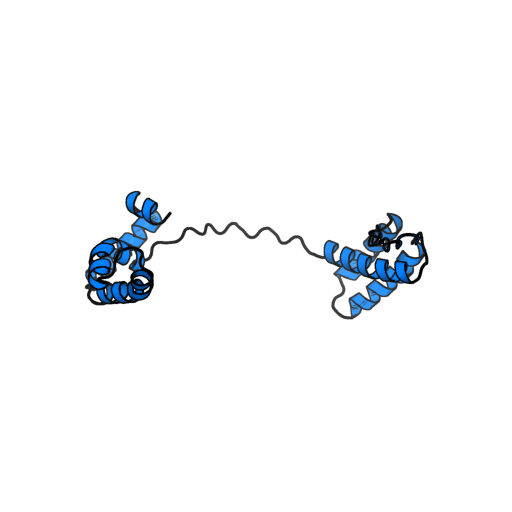1
ATOM 727 C C . LEU A 1 88 ? -11.311 -4.692 -6.591 1.00 59.94 88 LEU A C 1
ATOM 729 O O . LEU A 1 88 ? -12.503 -4.982 -6.594 1.00 59.94 88 LEU A O 1
ATOM 733 N N . ILE A 1 89 ? -10.558 -4.832 -5.502 1.00 59.84 89 ILE A N 1
ATOM 734 C CA . ILE A 1 89 ? -11.143 -5.065 -4.186 1.00 59.84 89 ILE A CA 1
ATOM 735 C C . ILE A 1 89 ? -11.899 -3.776 -3.857 1.00 59.84 89 ILE A C 1
ATOM 737 O O . ILE A 1 89 ? -11.305 -2.699 -3.808 1.00 59.84 89 ILE A O 1
ATOM 741 N N . LYS A 1 90 ? -13.225 -3.869 -3.722 1.00 56.66 90 LYS A N 1
ATOM 742 C CA . LYS A 1 90 ? -14.107 -2.749 -3.381 1.00 56.66 90 LYS A CA 1
ATOM 743 C C . LYS A 1 90 ? -13.817 -2.372 -1.923 1.00 56.66 90 LYS A C 1
ATOM 745 O O . LYS A 1 90 ? -14.467 -2.864 -1.008 1.00 56.66 90 LYS A O 1
ATOM 750 N N . TYR A 1 91 ? -12.767 -1.585 -1.695 1.00 50.22 91 TYR A N 1
ATOM 751 C CA . TYR A 1 91 ? -12.362 -1.114 -0.371 1.00 50.22 91 TYR A CA 1
ATOM 752 C C . TYR A 1 91 ? -13.335 -0.027 0.112 1.00 50.22 91 TYR A C 1
ATOM 754 O O . TYR A 1 91 ? -12.986 1.145 0.186 1.00 50.22 91 TYR A O 1
ATOM 762 N N . GLY A 1 92 ? -14.577 -0.406 0.413 1.00 63.56 92 GLY A N 1
ATOM 763 C CA . GLY A 1 92 ? -15.433 0.409 1.267 1.00 63.56 92 GLY A CA 1
ATOM 764 C C . GLY A 1 92 ? -14.944 0.260 2.704 1.00 63.56 92 GLY A C 1
ATOM 765 O O . GLY A 1 92 ? -14.849 -0.864 3.204 1.00 63.56 92 GLY A O 1
ATOM 766 N N . ARG A 1 93 ? -14.590 1.366 3.364 1.00 72.94 93 ARG A N 1
ATOM 767 C CA . ARG A 1 93 ? -14.299 1.357 4.801 1.00 72.94 93 ARG A CA 1
ATOM 768 C C . ARG A 1 93 ? -15.578 0.928 5.521 1.00 72.94 93 ARG A C 1
ATOM 770 O O . ARG A 1 93 ? -16.573 1.640 5.469 1.00 72.94 93 ARG A O 1
ATOM 777 N N . ARG A 1 94 ? -15.557 -0.252 6.144 1.00 82.88 94 ARG A N 1
ATOM 778 C CA . ARG A 1 94 ? -16.674 -0.730 6.962 1.00 82.88 94 ARG A CA 1
ATOM 779 C C . ARG A 1 94 ? -16.726 0.041 8.276 1.00 82.88 94 ARG A C 1
ATOM 781 O O . ARG A 1 94 ? -15.682 0.271 8.889 1.00 82.88 94 ARG A O 1
ATOM 788 N N . TRP 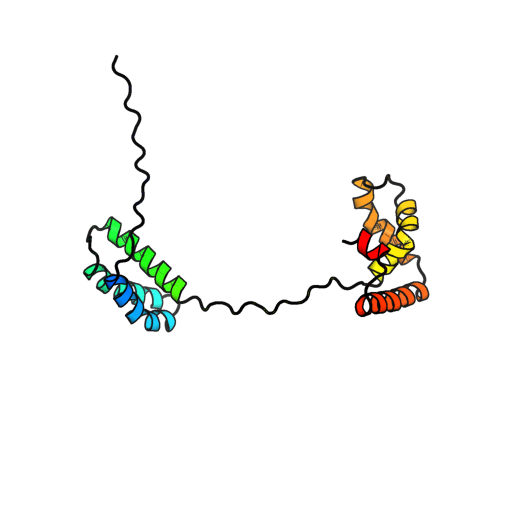A 1 95 ? -17.936 0.390 8.689 1.00 86.50 95 TRP A N 1
ATOM 789 C CA . TRP A 1 95 ? -18.245 0.912 10.008 1.00 86.50 95 TRP A CA 1
ATOM 790 C C . TRP A 1 95 ? -18.031 -0.168 11.064 1.00 86.50 95 TRP A C 1
ATOM 792 O O . TRP A 1 95 ? -18.466 -1.308 10.894 1.00 86.50 95 TRP A O 1
ATOM 802 N N . THR A 1 96 ? -17.353 0.188 12.149 1.00 89.50 96 THR A N 1
ATOM 803 C CA . THR A 1 96 ? -17.232 -0.643 13.354 1.00 89.50 96 THR A CA 1
ATOM 804 C C . THR A 1 96 ? -18.040 -0.032 14.493 1.00 89.50 96 THR A C 1
ATOM 806 O O . THR A 1 96 ? -18.240 1.182 14.520 1.00 89.50 96 THR A O 1
ATOM 809 N N . ALA A 1 97 ? -18.452 -0.838 15.475 1.00 88.56 97 ALA A 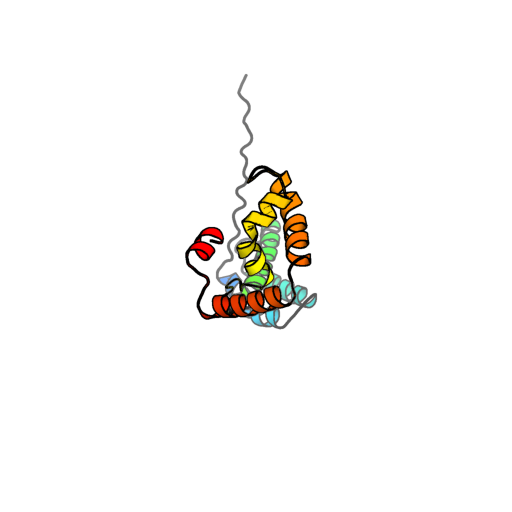N 1
ATOM 810 C CA . ALA A 1 97 ? -19.180 -0.345 16.649 1.00 88.56 97 ALA A CA 1
ATOM 811 C C . ALA A 1 97 ? -18.441 0.797 17.358 1.00 88.56 97 ALA A C 1
ATOM 813 O O . ALA A 1 97 ? -19.029 1.818 17.692 1.00 88.56 97 ALA A O 1
ATOM 814 N N . ARG A 1 98 ? -17.110 0.694 17.473 1.00 89.50 98 ARG A N 1
ATOM 815 C CA . ARG A 1 98 ? -16.270 1.768 18.020 1.00 89.50 98 ARG A CA 1
ATOM 816 C C . ARG A 1 98 ? -16.408 3.082 17.244 1.00 89.50 98 ARG A C 1
ATOM 818 O O . ARG A 1 98 ? -16.377 4.142 17.853 1.00 89.50 98 ARG A O 1
ATOM 825 N N . GLN A 1 99 ? -16.513 3.035 15.916 1.00 88.88 99 GLN A N 1
ATOM 826 C CA . GLN A 1 99 ? -16.698 4.243 15.105 1.00 88.88 99 GLN A CA 1
ATOM 827 C C . GLN A 1 99 ? -18.089 4.842 15.296 1.00 88.88 99 GLN A C 1
ATOM 829 O O . GLN A 1 99 ? -18.194 6.059 15.384 1.00 88.88 99 GLN A O 1
ATOM 834 N N . VAL A 1 100 ? -19.119 3.999 15.412 1.00 89.31 100 VAL A N 1
ATOM 835 C CA . VAL A 1 100 ? -20.476 4.448 15.747 1.00 89.31 100 VAL A CA 1
ATOM 836 C C . VAL A 1 100 ? -20.473 5.139 17.111 1.00 89.31 100 VAL A C 1
ATOM 838 O O . VAL A 1 100 ? -20.925 6.269 17.198 1.00 89.31 100 VAL A O 1
ATOM 841 N N . LEU A 1 101 ? -19.860 4.535 18.134 1.00 89.81 101 LEU A N 1
ATOM 842 C CA . LEU A 1 101 ? -19.785 5.107 19.485 1.00 89.81 101 LEU A CA 1
ATOM 843 C C . LEU A 1 101 ? -19.019 6.433 19.545 1.00 89.81 101 LEU A C 1
ATOM 845 O O . LEU A 1 101 ? -19.426 7.362 20.234 1.00 89.81 101 LEU A O 1
ATOM 849 N N . ILE A 1 102 ? -17.906 6.548 18.818 1.00 89.25 102 ILE A N 1
ATOM 850 C CA . ILE A 1 102 ? -17.165 7.818 18.742 1.00 89.25 102 ILE A CA 1
ATOM 851 C C . ILE A 1 102 ? -18.014 8.896 18.072 1.00 89.25 102 ILE A C 1
ATOM 853 O O . ILE A 1 102 ? -17.934 10.056 18.463 1.00 89.25 102 ILE A O 1
ATOM 857 N N . GLN A 1 103 ? -18.811 8.517 17.074 1.00 87.56 103 GLN A N 1
ATOM 858 C CA . GLN A 1 103 ? -19.679 9.446 16.368 1.00 87.56 103 GLN A CA 1
ATOM 859 C C . GLN A 1 103 ? -20.869 9.879 17.233 1.00 87.56 103 GLN A C 1
ATOM 861 O O . GLN A 1 103 ? -21.194 11.061 17.252 1.00 87.56 103 GLN A O 1
ATOM 866 N N . THR A 1 104 ? -21.491 8.955 17.972 1.00 86.38 104 THR A N 1
ATOM 867 C CA . THR A 1 104 ? -22.640 9.255 18.840 1.00 86.38 104 THR A CA 1
ATOM 868 C C . THR A 1 104 ? -22.243 10.043 20.086 1.00 86.38 104 THR A C 1
ATOM 870 O O . THR A 1 104 ? -22.986 10.922 20.502 1.00 86.38 104 THR A O 1
ATOM 873 N N . HIS A 1 105 ? -21.067 9.776 20.663 1.00 86.25 105 HIS A N 1
ATOM 874 C CA . HIS A 1 105 ? -20.587 10.432 21.887 1.00 86.25 105 HIS A CA 1
ATOM 875 C C . HIS A 1 105 ? -19.495 11.478 21.627 1.00 86.25 105 HIS A C 1
ATOM 877 O O . HIS A 1 105 ? -18.706 11.794 22.517 1.00 86.25 105 HIS A O 1
ATOM 883 N N . LYS A 1 106 ? -19.433 12.029 20.410 1.00 86.50 106 LYS A N 1
ATOM 884 C CA . LYS A 1 106 ? -18.400 12.989 19.993 1.00 86.50 106 LYS A CA 1
ATOM 885 C C . LYS A 1 106 ? -18.315 14.199 20.926 1.00 86.50 106 LYS A C 1
ATOM 887 O O . LYS A 1 106 ? -17.211 14.643 21.234 1.00 86.50 106 LYS A O 1
ATOM 892 N N . ASP A 1 107 ? -19.453 14.695 21.401 1.00 84.94 107 ASP A N 1
ATOM 893 C CA . ASP A 1 107 ? -19.510 15.868 22.276 1.00 84.94 107 ASP A CA 1
ATOM 894 C C . ASP A 1 107 ? -19.000 15.563 23.690 1.00 84.94 107 ASP A C 1
ATOM 896 O O . ASP A 1 107 ? -18.176 16.309 24.210 1.00 84.94 107 ASP A O 1
ATOM 900 N N . LEU A 1 108 ? -19.339 14.398 24.251 1.00 85.88 108 LEU A N 1
ATOM 901 C CA . LEU A 1 108 ? -18.785 13.943 25.534 1.00 85.88 108 LEU A CA 1
ATOM 902 C C . LEU A 1 108 ? -17.264 13.754 25.466 1.00 85.88 108 LEU A C 1
ATOM 904 O O . LEU A 1 108 ? -16.542 14.075 26.407 1.00 85.88 108 LEU A O 1
ATOM 908 N N . ILE A 1 109 ? -16.754 13.263 24.332 1.00 86.44 109 ILE A N 1
ATOM 909 C CA . ILE A 1 109 ? -15.308 13.108 24.120 1.00 86.44 109 ILE A CA 1
ATOM 910 C C . ILE A 1 109 ? -14.627 14.481 24.036 1.00 86.44 109 ILE A C 1
ATOM 912 O O . ILE A 1 109 ? -13.517 14.646 24.546 1.00 86.44 109 ILE A O 1
ATOM 916 N N . ARG A 1 110 ? -15.277 15.479 23.422 1.00 85.69 110 ARG A N 1
ATOM 917 C CA . ARG A 1 110 ? -14.777 16.864 23.389 1.00 85.69 110 ARG A CA 1
ATOM 918 C C . ARG A 1 110 ? -14.712 17.462 24.790 1.00 85.69 110 ARG A C 1
ATOM 920 O O . ARG A 1 110 ? -13.673 18.012 25.143 1.00 85.69 110 ARG A O 1
ATOM 927 N N . GLU A 1 111 ? -15.766 17.299 25.584 1.00 85.69 111 GLU A N 1
ATOM 928 C CA . GLU A 1 111 ? -15.811 17.762 26.976 1.00 85.69 111 GLU A CA 1
ATOM 929 C C . GLU A 1 111 ? -14.720 17.109 27.831 1.00 85.69 111 GLU A C 1
ATOM 931 O O . GLU A 1 111 ? -14.005 17.806 28.545 1.00 85.69 111 GLU A O 1
ATOM 936 N N . GLU A 1 112 ? -14.518 15.794 27.704 1.00 84.19 112 GLU A N 1
ATOM 937 C CA . GLU A 1 112 ? -13.471 15.082 28.449 1.00 84.19 112 GLU A CA 1
ATOM 938 C C . GLU A 1 112 ? -12.055 15.457 27.986 1.00 84.19 112 GLU A C 1
ATOM 940 O O . GLU A 1 112 ? -11.099 15.374 28.757 1.00 84.19 112 GLU A O 1
ATOM 945 N N . THR A 1 113 ? -11.905 15.892 26.733 1.00 85.62 113 THR A N 1
ATOM 946 C CA . THR A 1 113 ? -10.624 16.400 26.233 1.00 85.62 113 THR A CA 1
ATOM 947 C C . THR A 1 113 ? -10.332 17.796 26.790 1.00 85.62 113 THR A C 1
ATOM 949 O O . THR A 1 113 ? -9.173 18.087 27.069 1.00 85.62 113 THR A O 1
ATOM 952 N N . GLY A 1 114 ? -11.355 18.646 26.958 1.00 80.62 114 GLY A N 1
ATOM 953 C CA . GLY A 1 114 ? -11.243 19.990 27.548 1.00 80.62 114 GLY A CA 1
ATOM 954 C C . GLY A 1 114 ? -10.433 21.002 26.725 1.00 80.62 114 GLY A C 1
ATOM 955 O O . GLY A 1 114 ? -10.219 22.125 27.171 1.00 80.62 114 GLY A O 1
ATOM 956 N N . GLU A 1 115 ? -9.984 20.616 25.530 1.00 83.44 115 GLU A N 1
ATOM 957 C CA . GLU A 1 115 ? -9.137 21.423 24.652 1.00 83.44 115 GLU A CA 1
ATOM 958 C C . GLU A 1 115 ? -9.936 22.078 23.524 1.00 83.44 115 GLU A C 1
ATOM 960 O O . GLU A 1 115 ? -10.971 21.575 23.081 1.00 83.44 115 GLU A O 1
ATOM 965 N N . MET A 1 116 ? -9.402 23.177 22.989 1.00 79.06 116 MET A N 1
ATOM 966 C CA . MET A 1 116 ? -9.976 23.842 21.820 1.00 79.06 116 MET A CA 1
ATOM 967 C C . MET A 1 116 ? -10.039 22.897 20.611 1.00 79.06 116 MET A C 1
ATOM 969 O O . MET A 1 116 ? -9.067 22.211 20.278 1.00 79.06 116 MET A O 1
ATOM 973 N N . ALA A 1 117 ? -11.177 22.915 19.911 1.00 76.81 117 ALA A N 1
ATOM 974 C CA . ALA A 1 117 ? -11.379 22.120 18.709 1.00 76.81 117 ALA A CA 1
ATOM 975 C C . ALA A 1 117 ? -10.276 22.387 17.668 1.00 76.81 117 ALA A C 1
ATOM 977 O O . ALA A 1 117 ? -10.045 23.527 17.271 1.00 76.81 117 ALA A O 1
ATOM 978 N N . GLY A 1 118 ? -9.605 21.325 17.217 1.00 77.19 118 GLY A N 1
ATOM 979 C CA . GLY A 1 118 ? -8.555 21.405 16.197 1.00 77.19 118 GLY A CA 1
ATOM 980 C C . GLY A 1 118 ? -7.153 21.742 16.716 1.00 77.19 118 GLY A C 1
ATOM 981 O O . GLY A 1 118 ? -6.240 21.860 15.900 1.00 77.19 118 GLY A O 1
ATOM 982 N N . SER A 1 119 ? -6.945 21.860 18.034 1.00 86.38 119 SER A N 1
ATOM 983 C CA . SER A 1 119 ? -5.594 21.974 18.596 1.00 86.38 119 SER A CA 1
ATOM 984 C C . SER A 1 119 ? -4.816 20.656 18.465 1.00 86.38 119 SER A C 1
ATOM 986 O O . SER A 1 119 ? -5.389 19.561 18.458 1.00 86.38 119 SER A O 1
ATOM 988 N N . GLU A 1 120 ? -3.487 20.742 18.381 1.00 88.12 120 GLU A N 1
ATOM 989 C CA . GLU A 1 120 ? -2.614 19.560 18.352 1.00 88.12 120 GLU A CA 1
ATOM 990 C C . GLU A 1 120 ? -2.774 18.713 19.625 1.00 88.12 120 GLU A C 1
ATOM 992 O O . GLU A 1 120 ? -2.825 17.480 19.575 1.00 88.12 120 GLU A O 1
ATOM 997 N N . GLU A 1 121 ? -2.953 19.381 20.765 1.00 87.00 121 GLU A N 1
ATOM 998 C CA . GLU A 1 121 ? -3.218 18.731 22.044 1.00 87.00 121 GLU A CA 1
ATOM 999 C C . GLU A 1 121 ? -4.545 17.973 22.050 1.00 87.00 121 GLU A C 1
ATOM 1001 O O . GLU A 1 121 ? -4.586 16.840 22.536 1.00 87.00 121 GLU A O 1
ATOM 1006 N N . MET A 1 122 ? -5.605 18.538 21.455 1.00 88.19 122 MET A N 1
ATOM 1007 C CA . MET A 1 122 ? -6.890 17.854 21.303 1.00 88.19 122 MET A CA 1
ATOM 1008 C C . MET A 1 122 ? -6.712 16.573 20.491 1.00 88.19 122 MET A C 1
ATOM 1010 O O . MET A 1 122 ? -7.152 15.511 20.920 1.00 88.19 122 MET A O 1
ATOM 1014 N N . ILE A 1 123 ? -6.030 16.642 19.345 1.00 87.00 123 ILE A N 1
ATOM 1015 C CA . ILE A 1 123 ? -5.815 15.479 18.469 1.00 87.00 123 ILE A CA 1
ATOM 1016 C C . ILE A 1 123 ? -5.027 14.382 19.200 1.00 87.00 123 ILE A C 1
ATOM 1018 O O . ILE A 1 123 ? -5.351 13.200 19.075 1.00 87.00 123 ILE A O 1
ATOM 1022 N N . SER A 1 124 ? -4.024 14.763 19.995 1.00 89.31 124 SER A N 1
ATOM 1023 C CA . SER A 1 124 ? -3.205 13.830 20.777 1.00 89.31 124 SER A CA 1
ATOM 1024 C C . SER A 1 124 ? -3.977 13.181 21.937 1.00 89.31 124 SER A C 1
ATOM 1026 O O . SER A 1 124 ? -3.864 11.974 22.176 1.00 89.31 124 SER A O 1
ATOM 1028 N N . LYS A 1 125 ? -4.803 13.959 22.649 1.00 91.44 125 LYS A N 1
ATOM 1029 C CA . LYS A 1 125 ? -5.601 13.499 23.800 1.00 91.44 125 LYS A CA 1
ATOM 1030 C C . LYS A 1 125 ? -6.876 12.750 23.369 1.00 91.44 125 LYS A C 1
ATOM 1032 O O . LYS A 1 125 ? -7.323 11.854 24.091 1.00 91.44 125 LYS A O 1
ATOM 1037 N N . TRP A 1 126 ? -7.394 13.013 22.167 1.00 90.06 126 TRP A N 1
ATOM 1038 C CA . TRP A 1 126 ? -8.653 12.467 21.643 1.00 90.06 126 TRP A CA 1
ATOM 1039 C C . TRP A 1 126 ? -8.777 10.940 21.727 1.00 90.06 126 TRP A C 1
ATOM 1041 O O . TRP A 1 126 ? -9.786 10.458 22.241 1.00 90.06 126 TRP A O 1
ATOM 1051 N N . PRO A 1 127 ? -7.794 10.121 21.294 1.00 89.38 127 PRO A N 1
ATOM 1052 C CA . PRO A 1 127 ? -7.937 8.669 21.358 1.00 89.38 127 PRO A CA 1
ATOM 1053 C C . PRO A 1 127 ? -8.077 8.142 22.790 1.00 89.38 127 PRO A C 1
ATOM 1055 O O . PRO A 1 127 ? -8.735 7.119 22.993 1.00 89.38 127 PRO A O 1
ATOM 1058 N N . LYS A 1 128 ? -7.463 8.823 23.769 1.00 91.62 128 LYS A N 1
ATOM 1059 C CA . LYS A 1 128 ? -7.539 8.463 25.191 1.00 91.62 128 LYS A CA 1
ATOM 1060 C C . LYS A 1 128 ? -8.888 8.855 25.786 1.00 91.62 128 LYS A C 1
ATOM 1062 O O . LYS A 1 128 ? -9.502 8.008 26.425 1.00 91.62 128 LYS A O 1
ATOM 1067 N N . ALA A 1 129 ? -9.366 10.070 25.515 1.00 89.25 129 ALA A N 1
ATOM 1068 C CA . ALA A 1 129 ? -10.701 10.515 25.919 1.00 89.25 129 ALA A CA 1
ATOM 1069 C C . ALA A 1 129 ? -11.786 9.613 25.307 1.00 89.25 129 ALA A C 1
ATOM 1071 O O . ALA A 1 129 ? -12.589 9.027 26.020 1.00 89.25 129 ALA A O 1
ATOM 1072 N N . ALA A 1 130 ? -11.712 9.342 24.000 1.00 88.44 130 ALA A N 1
ATOM 1073 C CA . ALA A 1 130 ? -12.624 8.421 23.324 1.00 88.44 130 ALA A CA 1
ATOM 1074 C C . ALA A 1 130 ? -12.648 7.030 23.967 1.00 88.44 130 ALA A C 1
ATOM 1076 O O . ALA A 1 130 ? -13.702 6.413 24.078 1.00 88.44 130 ALA A O 1
ATOM 1077 N N . LYS A 1 131 ? -11.489 6.519 24.392 1.00 90.56 131 LYS A N 1
ATOM 1078 C CA . LYS A 1 131 ? -11.419 5.240 25.098 1.00 90.56 131 LYS A CA 1
ATOM 1079 C C . LYS A 1 131 ? -12.064 5.323 26.487 1.00 90.56 131 LYS A C 1
ATOM 1081 O O . LYS A 1 131 ? -12.826 4.430 26.819 1.00 90.56 131 LYS A O 1
ATOM 1086 N N . SER A 1 132 ? -11.793 6.380 27.251 1.00 91.19 132 SER A N 1
ATOM 1087 C CA . SER A 1 132 ? -12.376 6.608 28.581 1.00 91.19 132 SER A CA 1
ATOM 1088 C C . SER A 1 132 ? -13.906 6.662 28.534 1.00 91.19 132 SER A C 1
ATOM 1090 O O . SER A 1 1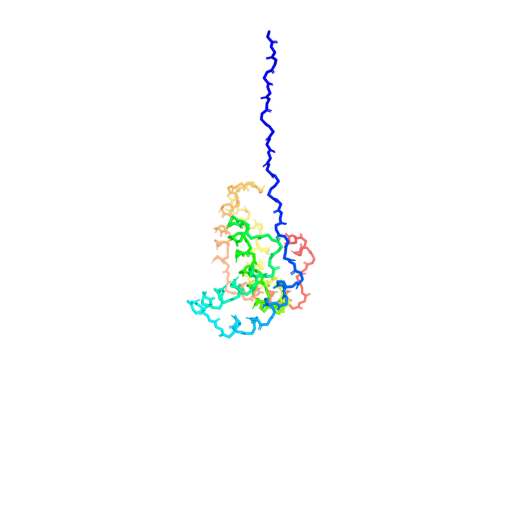32 ? -14.558 5.918 29.264 1.00 91.19 132 SER A O 1
ATOM 1092 N N . VAL A 1 133 ? -14.480 7.445 27.610 1.00 88.19 133 VAL A N 1
ATOM 1093 C CA . VAL A 1 133 ? -15.935 7.485 27.386 1.00 88.19 133 VAL A CA 1
ATOM 1094 C C . VAL A 1 133 ? -16.471 6.094 27.053 1.00 88.19 133 VAL A C 1
ATOM 1096 O O . VAL A 1 133 ? -17.395 5.628 27.707 1.00 88.19 133 VAL A O 1
ATOM 1099 N N . ILE A 1 134 ? -15.866 5.392 26.089 1.00 87.75 134 ILE A N 1
ATOM 1100 C CA . ILE A 1 134 ? -16.338 4.064 25.662 1.00 87.75 134 ILE A CA 1
ATOM 1101 C C . ILE A 1 134 ? -16.220 3.021 26.779 1.00 87.75 134 ILE A C 1
ATOM 1103 O O . ILE A 1 134 ? -17.080 2.147 26.895 1.00 87.75 134 ILE A O 1
ATOM 1107 N N . ASP A 1 135 ? -15.178 3.096 27.604 1.00 88.69 135 ASP A N 1
ATOM 1108 C CA . ASP A 1 135 ? -14.969 2.186 28.730 1.00 88.69 135 ASP A CA 1
ATOM 1109 C C . ASP A 1 135 ? -16.024 2.383 29.833 1.00 88.69 135 ASP A C 1
ATOM 1111 O O . ASP A 1 135 ? -16.356 1.415 30.515 1.00 88.69 135 ASP A O 1
ATOM 1115 N N . ARG A 1 136 ? -16.601 3.588 29.960 1.00 88.81 136 ARG A N 1
ATOM 1116 C CA . ARG A 1 136 ? -17.717 3.889 30.877 1.00 88.81 136 ARG A CA 1
ATOM 1117 C C . ARG A 1 136 ? -19.091 3.461 30.349 1.00 88.81 136 ARG A C 1
ATOM 1119 O O . ARG A 1 136 ? -20.015 3.354 31.150 1.00 88.81 136 ARG A O 1
ATOM 1126 N N . LEU A 1 137 ? -19.231 3.234 29.041 1.00 86.75 137 LEU A N 1
ATOM 1127 C CA . LEU A 1 137 ? -20.499 2.810 28.440 1.00 86.75 137 LEU A CA 1
ATOM 1128 C C . LEU A 1 137 ? -20.850 1.370 28.818 1.00 86.75 137 LEU A C 1
ATOM 1130 O O . LEU A 1 137 ? -19.982 0.497 28.934 1.00 86.75 137 LEU A O 1
ATOM 1134 N N . SER A 1 138 ? -22.149 1.131 28.961 1.00 84.81 138 SER A N 1
ATOM 1135 C CA . SER A 1 138 ? -22.717 -0.171 29.301 1.00 84.81 138 SER A CA 1
ATOM 1136 C C . SER A 1 138 ? -22.559 -1.189 28.162 1.00 84.81 138 SER A C 1
ATOM 1138 O O . SER A 1 138 ? -22.341 -0.840 26.998 1.00 84.81 138 SER A O 1
ATOM 1140 N N . ALA A 1 139 ? -22.671 -2.481 28.485 1.00 85.06 139 ALA A N 1
ATOM 1141 C CA . ALA A 1 139 ? -22.624 -3.544 27.477 1.00 85.06 139 ALA A CA 1
ATOM 1142 C C . ALA A 1 139 ? -23.771 -3.428 26.453 1.00 85.06 139 ALA A C 1
ATOM 1144 O O . ALA A 1 139 ? -23.566 -3.709 25.274 1.00 85.06 139 ALA A O 1
ATOM 1145 N N . GLU A 1 140 ? -24.936 -2.942 26.884 1.00 84.00 140 GLU A N 1
ATOM 1146 C CA . GLU A 1 140 ? -26.120 -2.751 26.041 1.00 84.00 140 GLU A CA 1
ATOM 1147 C C . GLU A 1 140 ? -25.888 -1.682 24.961 1.00 84.00 140 GLU A C 1
ATOM 1149 O O . GLU A 1 140 ? -26.214 -1.885 23.792 1.00 84.00 140 GLU A O 1
ATOM 1154 N N . GLU A 1 141 ? -25.248 -0.565 25.312 1.00 84.94 141 GLU A N 1
ATOM 1155 C CA . GLU A 1 141 ? -24.913 0.502 24.355 1.00 84.94 141 GLU A CA 1
ATOM 1156 C C . GLU A 1 141 ? -23.881 0.040 23.316 1.00 84.94 141 GLU A C 1
ATOM 1158 O O . GLU A 1 141 ? -23.921 0.445 22.151 1.00 84.94 141 GLU A O 1
ATOM 1163 N N . ARG A 1 142 ? -22.970 -0.858 23.710 1.00 86.31 142 ARG A N 1
ATOM 1164 C CA . ARG A 1 142 ? -21.995 -1.461 22.790 1.00 86.31 142 ARG A CA 1
ATOM 1165 C C . ARG A 1 142 ? -22.668 -2.406 21.796 1.00 86.31 142 ARG A C 1
ATOM 1167 O O . ARG A 1 142 ? -22.343 -2.351 20.612 1.00 86.31 142 ARG A O 1
ATOM 1174 N N . GLU A 1 143 ? -23.628 -3.207 22.249 1.00 88.31 143 GLU A N 1
ATOM 1175 C CA . GLU A 1 143 ? -24.398 -4.112 21.387 1.00 88.31 143 GLU A CA 1
ATOM 1176 C C . GLU A 1 143 ? -25.291 -3.335 20.403 1.00 88.31 143 GLU A C 1
ATOM 1178 O O . GLU A 1 143 ? -25.326 -3.626 19.204 1.00 88.31 143 GLU A O 1
ATOM 1183 N N . GLN A 1 144 ? -25.933 -2.256 20.861 1.00 88.19 144 GLN A N 1
ATOM 1184 C CA . GLN A 1 144 ? -26.687 -1.355 19.982 1.00 88.19 144 GLN A CA 1
ATOM 1185 C C . GLN A 1 144 ? -25.793 -0.708 18.914 1.00 88.19 144 GLN A C 1
ATOM 1187 O O . GLN A 1 144 ? -26.203 -0.562 17.754 1.00 88.19 144 GLN A O 1
ATOM 1192 N N . ALA A 1 145 ? -24.559 -0.344 19.269 1.00 88.81 145 ALA A N 1
ATOM 1193 C CA . ALA A 1 145 ? -23.590 0.195 18.322 1.00 88.81 145 ALA A CA 1
ATOM 1194 C C . ALA A 1 145 ? -23.114 -0.847 17.298 1.00 88.81 145 ALA A C 1
ATOM 1196 O O . ALA A 1 145 ? -22.895 -0.493 16.138 1.00 88.81 145 ALA A O 1
ATOM 1197 N N . GLU A 1 146 ? -22.994 -2.122 17.679 1.00 89.81 146 GLU A N 1
ATOM 1198 C CA . GLU A 1 146 ? -22.716 -3.227 16.750 1.00 89.81 146 GLU A CA 1
ATOM 1199 C C . GLU A 1 146 ? -23.851 -3.403 15.739 1.00 89.81 146 GLU A C 1
ATOM 1201 O O . GLU A 1 146 ? -23.608 -3.343 14.529 1.00 89.81 146 GLU A O 1
ATOM 1206 N N . ALA A 1 147 ? -25.099 -3.482 16.210 1.00 89.56 147 ALA A N 1
ATOM 1207 C CA . ALA A 1 147 ?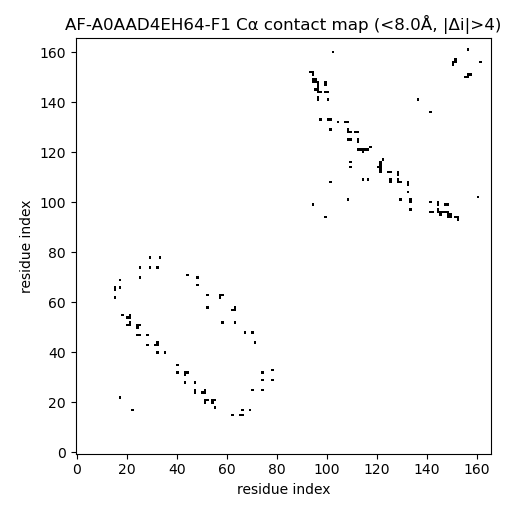 -26.270 -3.574 15.338 1.00 89.56 147 ALA A CA 1
ATOM 1208 C C . ALA A 1 147 ? -26.386 -2.363 14.393 1.00 89.56 147 ALA A C 1
ATOM 1210 O O . ALA A 1 147 ? -26.762 -2.488 13.224 1.00 89.56 147 ALA A O 1
ATOM 1211 N N . THR A 1 148 ? -26.034 -1.171 14.876 1.00 89.00 148 THR A N 1
ATOM 1212 C CA . THR A 1 148 ? -26.041 0.058 14.071 1.00 89.00 148 THR A CA 1
ATOM 1213 C C . THR A 1 148 ? -24.921 0.058 13.031 1.00 89.00 148 THR A C 1
ATOM 1215 O O . THR A 1 148 ? -25.160 0.411 11.875 1.00 89.00 148 THR A O 1
ATOM 1218 N N . ALA A 1 149 ? -23.720 -0.405 13.388 1.00 88.00 149 ALA A N 1
ATOM 1219 C CA . ALA A 1 149 ? -22.608 -0.546 12.453 1.00 88.00 149 ALA A CA 1
ATOM 1220 C C . ALA A 1 149 ? -22.946 -1.534 11.327 1.00 88.00 149 ALA A C 1
ATOM 1222 O O . ALA A 1 149 ? -22.656 -1.264 10.160 1.00 88.00 149 ALA A O 1
ATOM 1223 N N . GLU A 1 150 ? -23.605 -2.651 11.642 1.00 86.94 150 GLU A N 1
ATOM 1224 C CA . GLU A 1 150 ? -24.093 -3.599 10.636 1.00 86.94 150 GLU A CA 1
ATOM 1225 C C . GLU A 1 150 ? -25.134 -2.971 9.707 1.00 86.94 150 GLU A C 1
ATOM 1227 O O . GLU A 1 150 ? -25.020 -3.095 8.483 1.00 86.94 150 GLU A O 1
ATOM 1232 N N . LYS A 1 151 ? -26.103 -2.227 10.254 1.00 86.88 151 LYS A N 1
ATOM 1233 C CA . LYS A 1 151 ? -27.085 -1.482 9.449 1.00 86.88 151 LYS A CA 1
ATOM 1234 C C . LYS A 1 151 ? -26.402 -0.489 8.509 1.00 86.88 151 LYS A C 1
ATOM 1236 O O . LYS A 1 151 ? -26.684 -0.504 7.313 1.00 86.88 151 LYS A O 1
ATOM 1241 N N . TRP A 1 152 ? -25.459 0.314 9.004 1.00 87.94 152 TRP A N 1
ATOM 1242 C CA . TRP A 1 152 ? -24.729 1.297 8.190 1.00 87.94 152 TRP A CA 1
ATOM 1243 C C . TRP A 1 152 ? -23.822 0.643 7.145 1.00 87.94 152 TRP A C 1
ATOM 1245 O O . TRP A 1 152 ? -23.643 1.187 6.058 1.00 87.94 152 TRP A O 1
ATOM 1255 N N . ASN A 1 153 ? -23.290 -0.547 7.423 1.00 84.00 153 ASN A N 1
ATOM 1256 C CA . ASN A 1 153 ? -22.533 -1.327 6.445 1.00 84.00 153 ASN A CA 1
ATOM 1257 C C . ASN A 1 153 ? -23.408 -1.878 5.310 1.00 84.00 153 ASN A C 1
ATOM 1259 O O . ASN A 1 153 ? -22.906 -2.050 4.199 1.00 84.00 153 ASN A O 1
ATOM 1263 N N . ASN A 1 154 ? -24.687 -2.151 5.579 1.00 81.50 154 ASN A N 1
ATOM 1264 C CA . ASN A 1 154 ? -25.617 -2.733 4.610 1.00 81.50 154 ASN A CA 1
ATOM 1265 C C . ASN A 1 154 ? -26.427 -1.677 3.833 1.00 81.50 154 ASN A C 1
ATOM 1267 O O . ASN A 1 154 ? -26.694 -1.875 2.651 1.00 81.50 154 ASN A O 1
ATOM 1271 N N . GLN A 1 155 ? -26.808 -0.568 4.474 1.00 78.12 155 GLN A N 1
ATOM 1272 C CA . GLN A 1 155 ? -27.722 0.451 3.927 1.00 78.12 155 GLN A CA 1
ATOM 1273 C C . GLN A 1 155 ? -27.075 1.834 3.739 1.00 78.12 155 GLN A C 1
ATOM 1275 O O . GLN A 1 155 ? -27.741 2.754 3.274 1.00 78.12 155 GLN A O 1
ATOM 1280 N N . ALA A 1 156 ? -25.772 1.949 4.025 1.00 74.38 156 ALA A N 1
ATOM 1281 C CA . ALA A 1 156 ? -25.015 3.195 4.158 1.00 74.38 156 ALA A CA 1
ATOM 1282 C C . ALA A 1 156 ? -25.361 3.992 5.434 1.00 74.38 156 ALA A C 1
ATOM 1284 O O . ALA A 1 156 ? -26.469 3.927 5.961 1.00 74.38 156 ALA A O 1
ATOM 1285 N N . ALA A 1 157 ? -24.373 4.718 5.969 1.00 77.44 157 ALA A N 1
ATOM 1286 C CA . ALA A 1 157 ? -24.571 5.585 7.131 1.00 77.44 157 ALA A CA 1
ATOM 1287 C C . ALA A 1 157 ? -25.445 6.804 6.767 1.00 77.44 157 ALA A C 1
ATOM 1289 O O . ALA A 1 157 ? -25.509 7.161 5.590 1.00 77.44 157 ALA A O 1
ATOM 1290 N N . PRO A 1 158 ? -26.086 7.478 7.736 1.00 82.38 158 PRO A N 1
ATOM 1291 C CA . PRO A 1 158 ? -26.824 8.715 7.487 1.00 82.38 158 PRO A CA 1
ATOM 1292 C C . PRO A 1 158 ? -25.966 9.782 6.778 1.00 82.38 158 PRO A C 1
ATOM 1294 O O . PRO A 1 158 ? -24.757 9.841 7.019 1.00 82.38 158 PRO A O 1
ATOM 1297 N N . PRO A 1 159 ? -26.559 10.647 5.933 1.00 76.12 159 PRO A N 1
ATOM 1298 C CA . PRO A 1 159 ? -25.818 11.613 5.114 1.00 76.12 159 PRO A CA 1
ATOM 1299 C C . PRO A 1 159 ? -24.980 12.601 5.940 1.00 76.12 159 PRO A C 1
ATOM 1301 O O . PRO A 1 159 ? -23.889 12.966 5.517 1.00 76.12 159 PRO A O 1
ATOM 1304 N N . GLU A 1 160 ? -25.430 12.968 7.141 1.00 77.50 160 GLU A N 1
ATOM 1305 C CA . GLU A 1 160 ? -24.674 13.814 8.078 1.00 77.50 160 GLU A CA 1
ATOM 1306 C C . GLU A 1 160 ? -23.359 13.153 8.516 1.00 77.50 160 GLU A C 1
ATOM 1308 O O . GLU A 1 160 ? -22.297 13.769 8.507 1.00 77.50 160 GLU A O 1
ATOM 1313 N N . VAL A 1 161 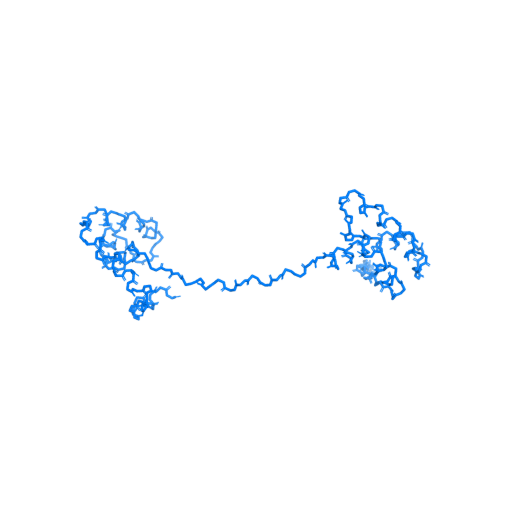? -23.417 11.855 8.820 1.00 75.81 161 VAL A N 1
ATOM 1314 C CA . VAL A 1 161 ? -22.253 11.056 9.217 1.00 75.81 161 VAL A CA 1
ATOM 1315 C C . VAL A 1 161 ? -21.338 10.786 8.018 1.00 75.81 161 VAL A C 1
ATOM 1317 O O . VAL A 1 161 ? -20.120 10.725 8.166 1.00 75.81 161 VAL A O 1
ATOM 1320 N N . GLN A 1 162 ? -21.898 10.649 6.813 1.00 69.00 162 GLN A N 1
ATOM 1321 C CA . GLN A 1 162 ? -21.103 10.527 5.588 1.00 69.00 162 GLN A CA 1
ATOM 1322 C C . GLN A 1 162 ? -20.339 11.817 5.272 1.00 69.00 162 GLN A C 1
ATOM 1324 O O . GLN A 1 162 ? -19.168 11.736 4.914 1.00 69.00 162 GLN A O 1
ATOM 1329 N N . ALA A 1 163 ? -20.971 12.983 5.430 1.00 72.06 163 ALA A N 1
ATOM 1330 C CA . ALA A 1 163 ? -20.364 14.280 5.140 1.00 72.06 163 ALA A CA 1
ATOM 1331 C C . ALA A 1 163 ? -19.203 14.630 6.085 1.00 72.06 163 ALA A C 1
ATOM 1333 O O . ALA A 1 163 ? -18.257 15.279 5.658 1.00 72.06 163 ALA A O 1
ATOM 1334 N N . GLU A 1 164 ? -19.243 14.184 7.345 1.00 68.62 164 GLU A N 1
ATOM 1335 C CA . GLU A 1 164 ? -18.126 14.381 8.282 1.00 68.62 164 GLU A CA 1
ATOM 1336 C C . GLU A 1 164 ? -16.940 13.427 8.051 1.00 68.62 164 GLU A C 1
ATOM 1338 O O . GLU A 1 164 ? -15.830 13.705 8.507 1.00 68.62 164 GLU A O 1
ATOM 1343 N N . VAL A 1 165 ? -17.172 12.276 7.411 1.00 64.62 165 VAL A N 1
ATOM 1344 C CA . VAL A 1 165 ? -16.157 11.223 7.222 1.00 64.62 165 VAL A CA 1
ATOM 1345 C C . VAL A 1 165 ? -15.533 11.248 5.821 1.00 64.62 165 VAL A C 1
ATOM 1347 O O . VAL A 1 165 ? -14.444 10.689 5.653 1.00 64.62 165 VAL A O 1
ATOM 1350 N N . ALA A 1 166 ? -16.220 11.841 4.839 1.00 54.97 166 ALA A N 1
ATOM 1351 C CA . ALA A 1 166 ? -15.750 12.034 3.464 1.00 54.97 166 ALA A CA 1
ATOM 1352 C C . ALA A 1 166 ? -14.612 13.063 3.380 1.00 54.97 166 ALA A C 1
ATOM 1354 O O . ALA A 1 166 ? -13.653 12.778 2.625 1.00 54.97 166 ALA A O 1
#

Radius of gyration: 32.96 Å; Cα contacts (8 Å, |Δi|>4): 94; chains: 1; bounding box: 71×61×68 Å

Organism: NCBI:txid1912939

pLDDT: mean 78.47, std 14.31, range [34.78, 91.62]

Sequence (166 aa):
MPRTQSPIVLSQQKKVHLDKAEVVVLRDHLEDWRSVKGKERSRVLVAIYKEASLQAPTKDRAILKARKKIYKQWLQNQSRRKKKPKPLIKYGRRWTARQVLIQTHKDLIREETGEMAGSEEMISKWPKAAKSVIDRLSAEEREQAEATAEKWNNQAAPPEVQAEVA